Protein AF-A0A5J5C2G0-F1 (afdb_monomer_lite)

Sequence (144 aa):
MNCGLCLSMILGWEKLNIGARVVGRKNWCKLIVEELAMSLSVPCLASKSFMIHHKPSVHVAVALLNLQKIPEWMSCVFDDSCIFGIIKNLSASNLSAEIVLLFRELLNSGYLKSEQIASLNQVFQVCRKHMYMDDFSKCHPKGA

pLDDT: mean 77.01, std 19.26, range [38.28, 97.81]

Radius of gyration: 18.05 Å; chains: 1; bounding box: 52×30×50 Å

Structure (mmCIF, N/CA/C/O backbone):
data_AF-A0A5J5C2G0-F1
#
_entry.id   AF-A0A5J5C2G0-F1
#
loop_
_atom_site.group_PDB
_atom_site.id
_atom_site.type_symbol
_atom_site.label_atom_id
_atom_site.label_alt_id
_atom_site.label_comp_id
_atom_site.label_asym_id
_atom_site.label_entity_id
_atom_site.label_seq_id
_atom_site.pdbx_PDB_ins_code
_atom_site.Cartn_x
_atom_site.Cartn_y
_atom_site.Cartn_z
_atom_site.occupancy
_atom_site.B_iso_or_equiv
_atom_site.auth_seq_id
_atom_site.auth_comp_id
_atom_site.auth_asym_id
_atom_site.auth_atom_id
_atom_site.pdbx_PDB_model_num
ATOM 1 N N . MET A 1 1 ? 13.636 -18.321 19.197 1.00 42.97 1 MET A N 1
ATOM 2 C CA . MET A 1 1 ? 12.948 -17.107 19.690 1.00 42.97 1 MET A CA 1
ATOM 3 C C . MET A 1 1 ? 11.914 -16.717 18.640 1.00 42.97 1 MET A C 1
ATOM 5 O O . MET A 1 1 ? 12.305 -16.447 17.513 1.00 42.97 1 MET A O 1
ATOM 9 N N . ASN A 1 2 ? 10.615 -16.830 18.932 1.00 51.97 2 ASN A N 1
ATOM 10 C CA . ASN A 1 2 ? 9.557 -16.542 17.956 1.00 51.97 2 ASN A CA 1
ATOM 11 C C . ASN A 1 2 ? 9.255 -15.036 18.003 1.00 51.97 2 ASN A C 1
ATOM 13 O O . ASN A 1 2 ? 8.665 -14.551 18.965 1.00 51.97 2 ASN A O 1
ATOM 17 N N . CYS A 1 3 ? 9.700 -14.294 16.989 1.00 56.72 3 CYS A N 1
ATOM 18 C CA . CYS A 1 3 ? 9.486 -12.849 16.882 1.00 56.72 3 CYS A CA 1
ATOM 19 C C . CYS A 1 3 ? 7.996 -12.473 16.890 1.00 56.72 3 CYS A C 1
ATOM 21 O O . CYS A 1 3 ? 7.648 -11.428 17.431 1.00 56.72 3 CYS A O 1
ATOM 23 N N . GLY A 1 4 ? 7.117 -13.349 16.392 1.00 54.19 4 GLY A N 1
ATOM 24 C CA . GLY A 1 4 ? 5.666 -13.203 16.496 1.00 54.19 4 GLY A CA 1
ATOM 25 C C . GLY A 1 4 ? 5.163 -13.246 17.940 1.00 54.19 4 GLY A C 1
ATOM 26 O O . GLY A 1 4 ? 4.319 -12.436 18.305 1.00 54.19 4 GLY A O 1
ATOM 27 N N . LEU A 1 5 ? 5.730 -14.108 18.790 1.00 47.69 5 LEU A N 1
ATOM 28 C CA . LEU A 1 5 ? 5.382 -14.178 20.213 1.00 47.69 5 LEU A CA 1
ATOM 29 C C . LEU A 1 5 ? 5.866 -12.929 20.970 1.00 47.69 5 LEU A C 1
ATOM 31 O O . LEU A 1 5 ? 5.093 -12.329 21.712 1.00 47.69 5 LEU A O 1
ATOM 35 N N . CYS A 1 6 ? 7.096 -12.472 20.721 1.00 55.50 6 CYS A N 1
ATOM 36 C CA . CYS A 1 6 ? 7.624 -11.244 21.330 1.00 55.50 6 CYS A CA 1
ATOM 37 C C . CYS A 1 6 ? 6.841 -9.998 20.887 1.00 55.50 6 CYS A C 1
ATOM 39 O O . CYS A 1 6 ? 6.469 -9.181 21.725 1.00 55.50 6 CYS A O 1
ATOM 41 N N . LEU A 1 7 ? 6.524 -9.882 19.592 1.00 58.94 7 LEU A N 1
ATOM 42 C CA . LEU A 1 7 ? 5.645 -8.830 19.075 1.00 58.94 7 LEU A CA 1
ATOM 43 C C . LEU A 1 7 ? 4.245 -8.935 19.680 1.00 58.94 7 LEU A C 1
ATOM 45 O O . LEU A 1 7 ? 3.677 -7.917 20.054 1.00 58.94 7 LEU A O 1
ATOM 49 N N . SER A 1 8 ? 3.703 -10.143 19.852 1.00 53.59 8 SER A N 1
ATOM 50 C CA . SER A 1 8 ? 2.401 -10.324 20.498 1.00 53.59 8 SER A CA 1
ATOM 51 C C . SER A 1 8 ? 2.411 -9.889 21.965 1.00 53.59 8 SER A C 1
ATOM 53 O O . SER A 1 8 ? 1.439 -9.296 22.422 1.00 53.59 8 SER A O 1
ATOM 55 N N . MET A 1 9 ? 3.510 -10.098 22.691 1.00 54.00 9 MET A N 1
ATOM 56 C CA . MET A 1 9 ? 3.666 -9.629 24.068 1.00 54.00 9 MET A CA 1
ATOM 57 C C . MET A 1 9 ? 3.806 -8.102 24.131 1.00 54.00 9 MET A C 1
ATOM 59 O O . MET A 1 9 ? 3.093 -7.465 24.904 1.00 54.00 9 MET A O 1
ATOM 63 N N . ILE A 1 10 ? 4.642 -7.507 23.270 1.00 58.06 10 ILE A N 1
ATOM 64 C CA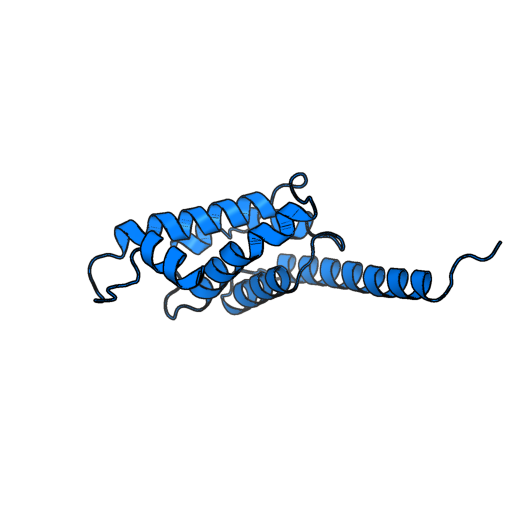 . ILE A 1 10 ? 4.819 -6.045 23.159 1.00 58.06 10 ILE A CA 1
ATOM 65 C C . ILE A 1 10 ? 3.496 -5.357 22.783 1.00 58.06 10 ILE A C 1
ATOM 67 O O . ILE A 1 10 ? 3.142 -4.326 23.351 1.00 58.06 10 ILE A O 1
ATOM 71 N N . LEU A 1 11 ? 2.730 -5.946 21.861 1.00 58.62 11 LEU A N 1
ATOM 72 C CA . LEU A 1 11 ? 1.437 -5.428 21.402 1.00 58.62 11 LEU A CA 1
ATOM 73 C C . LEU A 1 11 ? 0.261 -5.816 22.328 1.00 58.62 11 LEU A C 1
ATOM 75 O O . LEU A 1 11 ? -0.872 -5.376 22.109 1.00 58.62 11 LEU A O 1
ATOM 79 N N . GLY A 1 12 ? 0.499 -6.622 23.370 1.00 54.19 12 GLY A N 1
ATOM 80 C CA . GLY A 1 12 ? -0.512 -7.040 24.349 1.00 54.19 12 GLY A CA 1
ATOM 81 C C . GLY A 1 12 ? -1.594 -7.985 23.799 1.00 54.19 12 GLY A C 1
ATOM 82 O O . GLY A 1 12 ? -2.760 -7.897 24.204 1.00 54.19 12 GLY A O 1
ATOM 83 N N . TRP A 1 13 ? -1.233 -8.859 22.857 1.00 57.41 13 TRP A N 1
ATOM 84 C CA . TRP A 1 13 ? -2.111 -9.784 22.129 1.00 57.41 13 TRP A CA 1
ATOM 85 C C . TRP A 1 13 ? -2.432 -11.100 22.859 1.00 57.41 13 TRP A C 1
ATOM 87 O O . TRP A 1 13 ? -3.421 -11.735 22.508 1.00 57.41 13 TRP A O 1
ATOM 97 N N . GLU A 1 14 ? -1.682 -11.485 23.897 1.00 50.78 14 GLU A N 1
ATOM 98 C CA . GLU A 1 14 ? -1.834 -12.774 24.612 1.00 50.78 14 GLU A CA 1
ATOM 99 C C . GLU A 1 14 ? -3.194 -12.981 25.313 1.00 50.78 14 GLU A C 1
ATOM 101 O O . GLU A 1 14 ? -3.537 -14.095 25.701 1.00 50.78 14 GLU A O 1
ATOM 106 N N . LYS A 1 15 ? -4.006 -11.928 25.466 1.00 47.06 15 LYS A N 1
ATOM 107 C CA . LYS A 1 15 ? -5.366 -12.008 26.025 1.00 47.06 15 LYS A CA 1
ATOM 108 C C . LYS A 1 15 ? -6.349 -11.250 25.137 1.00 47.06 15 LYS A C 1
ATOM 110 O O . LYS A 1 15 ? -6.710 -10.097 25.394 1.00 47.06 15 LYS A O 1
ATOM 115 N N . LEU A 1 16 ? -6.768 -11.898 24.055 1.00 43.16 16 LEU A N 1
ATOM 116 C CA . LEU A 1 16 ? -7.893 -11.476 23.221 1.00 43.16 16 LEU A CA 1
ATOM 117 C C . LEU A 1 16 ? -9.209 -11.755 23.959 1.00 43.16 16 LEU A C 1
ATOM 119 O O . LEU A 1 16 ? -9.864 -12.760 23.723 1.00 43.16 16 LEU A O 1
ATOM 123 N N . ASN A 1 17 ? -9.594 -10.840 24.852 1.00 41.31 17 ASN A N 1
ATOM 124 C CA . ASN A 1 17 ? -10.998 -10.659 25.201 1.00 41.31 17 ASN A CA 1
ATOM 125 C C . ASN A 1 17 ? -11.477 -9.354 24.553 1.00 41.31 17 ASN A C 1
ATOM 127 O O . ASN A 1 17 ? -10.910 -8.274 24.757 1.00 41.31 17 ASN A O 1
ATOM 131 N N . ILE A 1 18 ? -12.434 -9.521 23.650 1.00 49.84 18 ILE A N 1
ATOM 132 C CA . ILE A 1 18 ? -12.878 -8.576 22.629 1.00 49.84 18 ILE A CA 1
ATOM 133 C C . ILE A 1 18 ? -13.819 -7.568 23.298 1.00 49.84 18 ILE A C 1
ATOM 135 O O . ILE A 1 18 ? -14.799 -7.961 23.916 1.00 49.84 18 ILE A O 1
ATOM 139 N N . GLY A 1 19 ? -13.520 -6.269 23.214 1.00 40.34 19 GLY A N 1
ATOM 140 C CA . GLY A 1 19 ? -14.480 -5.232 23.616 1.00 40.34 19 GLY A CA 1
ATOM 141 C C . GLY A 1 19 ? -13.863 -3.910 24.068 1.00 40.34 19 GLY A C 1
ATOM 142 O O . GLY A 1 19 ? -14.223 -2.866 23.541 1.00 40.34 19 GLY A O 1
ATOM 143 N N . ALA A 1 20 ? -12.895 -3.924 24.993 1.00 39.56 20 ALA A N 1
ATOM 144 C CA . ALA A 1 20 ? -12.580 -2.710 25.771 1.00 39.56 20 ALA A CA 1
ATOM 145 C C . ALA A 1 20 ? -11.168 -2.099 25.594 1.00 39.56 20 ALA A C 1
ATOM 147 O O . ALA A 1 20 ? -10.901 -1.031 26.133 1.00 39.56 20 ALA A O 1
ATOM 148 N N . ARG A 1 21 ? -10.236 -2.713 24.843 1.00 43.59 21 ARG A N 1
ATOM 149 C CA . ARG A 1 21 ? -8.822 -2.245 24.740 1.00 43.59 21 ARG A CA 1
ATOM 150 C C . ARG A 1 21 ? -8.409 -1.676 23.379 1.00 43.59 21 ARG A C 1
ATOM 152 O O . ARG A 1 21 ? -7.224 -1.626 23.055 1.00 43.59 21 ARG A O 1
ATOM 159 N N . VAL A 1 22 ? -9.370 -1.242 22.570 1.00 47.50 22 VAL A N 1
ATOM 160 C CA . VAL A 1 22 ? -9.101 -0.749 21.208 1.00 47.50 22 VAL A CA 1
ATOM 161 C C . VAL A 1 22 ? -8.342 0.591 21.235 1.00 47.50 22 VAL A C 1
ATOM 163 O O . VAL A 1 22 ? -7.572 0.868 20.328 1.00 47.50 22 VAL A O 1
ATOM 166 N N . VAL A 1 23 ? -8.469 1.403 22.290 1.00 45.19 23 VAL A N 1
ATOM 167 C CA . VAL A 1 23 ? -7.892 2.764 22.337 1.00 45.19 23 VAL A CA 1
ATOM 168 C C . VAL A 1 23 ? -6.360 2.777 22.475 1.00 45.19 23 VAL A C 1
ATOM 170 O O . VAL A 1 23 ? -5.705 3.518 21.756 1.00 45.19 23 VAL A O 1
ATOM 173 N N . GLY A 1 24 ? -5.765 1.916 23.309 1.00 46.38 24 GLY A N 1
ATOM 174 C CA . GLY A 1 24 ? -4.299 1.855 23.470 1.00 46.38 24 GLY A CA 1
ATOM 175 C C . GLY A 1 24 ? -3.568 1.132 22.329 1.00 46.38 24 GLY A C 1
ATOM 176 O O . GLY A 1 24 ? -2.448 1.495 21.981 1.00 46.38 24 GLY A O 1
ATOM 177 N N . ARG A 1 25 ? -4.212 0.135 21.699 1.00 50.56 25 ARG A N 1
ATOM 178 C CA . ARG A 1 25 ? -3.658 -0.594 20.537 1.00 50.56 25 ARG A CA 1
ATOM 179 C C . ARG A 1 25 ? -3.746 0.203 19.237 1.00 50.56 25 ARG A C 1
ATOM 181 O O . ARG A 1 25 ? -2.890 0.028 18.374 1.00 50.56 25 ARG A O 1
ATOM 188 N N . LYS A 1 26 ? -4.743 1.093 19.110 1.00 57.84 26 LYS A N 1
ATOM 189 C CA . LYS A 1 26 ? -4.852 2.037 17.985 1.00 57.84 26 LYS A CA 1
ATOM 190 C C . LYS A 1 26 ? -3.561 2.839 17.808 1.00 57.84 26 LYS A C 1
ATOM 192 O O . LYS A 1 26 ? -3.157 3.019 16.671 1.00 57.84 26 LYS A O 1
ATOM 197 N N . ASN A 1 27 ? -2.893 3.242 18.892 1.00 68.12 27 ASN A N 1
ATOM 198 C CA . ASN A 1 27 ? -1.724 4.121 18.810 1.00 68.12 27 ASN A CA 1
ATOM 199 C C . ASN A 1 27 ? -0.476 3.432 18.243 1.00 68.12 27 ASN A C 1
ATOM 201 O O . ASN A 1 27 ? 0.202 4.027 17.418 1.00 68.12 27 ASN A O 1
ATOM 205 N N . TRP A 1 28 ? -0.189 2.180 18.620 1.00 80.88 28 TRP A N 1
ATOM 206 C CA . TRP A 1 28 ? 1.010 1.482 18.131 1.00 80.88 28 TRP A CA 1
ATOM 207 C C . TRP A 1 28 ? 0.890 1.048 16.675 1.00 80.88 28 TRP A C 1
ATOM 209 O O . TRP A 1 28 ? 1.801 1.286 15.892 1.00 80.88 28 TRP A O 1
ATOM 219 N N . CYS A 1 29 ? -0.244 0.452 16.294 1.00 84.25 29 CYS A N 1
ATOM 220 C CA . CYS A 1 29 ? -0.484 0.097 14.896 1.00 84.25 29 CYS A CA 1
ATOM 221 C C . CYS A 1 29 ? -0.506 1.34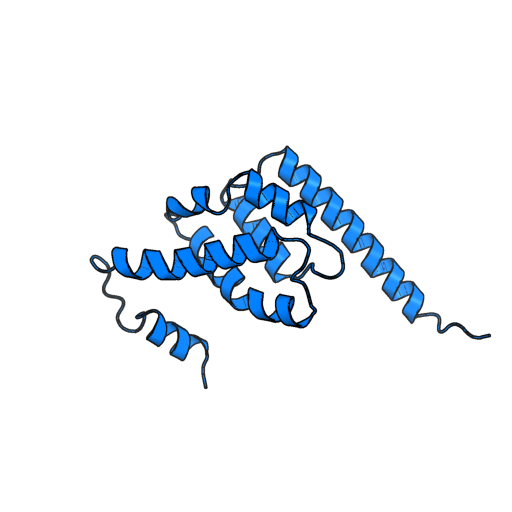1 14.005 1.00 84.25 29 CYS A C 1
ATOM 223 O O . CYS A 1 29 ? 0.069 1.314 12.923 1.00 84.25 29 CYS A O 1
ATOM 225 N N . LYS A 1 30 ? -1.123 2.433 14.477 1.00 87.56 30 LYS A N 1
ATOM 226 C CA . LYS A 1 30 ? -1.113 3.715 13.774 1.00 87.56 30 LYS A CA 1
ATOM 227 C C . LYS A 1 30 ? 0.306 4.238 13.582 1.00 87.56 30 LYS A C 1
ATOM 229 O O . LYS A 1 30 ? 0.684 4.473 12.445 1.00 87.56 30 LYS A O 1
ATOM 234 N N . LEU A 1 31 ? 1.104 4.294 14.647 1.00 83.44 31 LEU A N 1
ATOM 235 C CA . LEU A 1 31 ? 2.492 4.749 14.580 1.00 83.44 31 LEU A CA 1
ATOM 236 C C . LEU A 1 31 ? 3.335 3.894 13.622 1.00 83.44 31 LEU A C 1
ATOM 238 O O . LEU A 1 31 ? 4.065 4.433 12.804 1.00 83.44 31 LEU A O 1
ATOM 242 N N . ILE A 1 32 ? 3.198 2.563 13.657 1.00 84.94 32 ILE A N 1
ATOM 243 C CA . ILE A 1 32 ? 3.921 1.664 12.738 1.00 84.94 32 ILE A CA 1
ATOM 244 C C . ILE A 1 32 ? 3.574 1.965 11.274 1.00 84.94 32 ILE A C 1
ATOM 246 O O . ILE A 1 32 ? 4.458 1.950 10.417 1.00 84.94 32 ILE A O 1
ATOM 250 N N . VAL A 1 33 ? 2.296 2.212 10.978 1.00 91.00 33 VAL A N 1
ATOM 251 C CA . VAL A 1 33 ? 1.839 2.502 9.613 1.00 91.00 33 VAL A CA 1
ATOM 252 C C . VAL A 1 33 ? 2.215 3.926 9.191 1.00 91.00 33 VAL A C 1
ATOM 254 O O . VAL A 1 33 ? 2.606 4.115 8.045 1.00 91.00 33 VAL A O 1
ATOM 257 N N . GLU A 1 34 ? 2.171 4.907 10.096 1.00 89.19 34 GLU A N 1
ATOM 258 C CA . GLU A 1 34 ? 2.642 6.280 9.852 1.00 89.19 34 GLU A CA 1
ATOM 259 C C . GLU A 1 34 ? 4.139 6.308 9.525 1.00 89.19 34 GLU A C 1
ATOM 261 O O . GLU A 1 34 ? 4.540 6.886 8.516 1.00 89.19 34 GLU A O 1
ATOM 266 N N . GLU A 1 35 ? 4.959 5.608 10.308 1.00 86.19 35 GLU A N 1
ATOM 267 C CA . GLU A 1 35 ? 6.396 5.482 10.053 1.00 86.19 35 GLU A CA 1
ATOM 268 C C . GLU A 1 35 ? 6.679 4.725 8.747 1.00 86.19 35 GLU A C 1
ATOM 270 O O . GLU A 1 35 ? 7.562 5.111 7.978 1.00 86.19 35 GLU A O 1
ATOM 275 N N . LEU A 1 36 ? 5.907 3.674 8.435 1.00 90.50 36 LEU A N 1
ATOM 276 C CA . LEU A 1 36 ? 5.986 2.987 7.140 1.00 90.50 36 LEU A CA 1
ATOM 277 C C . LEU A 1 36 ? 5.669 3.940 5.977 1.00 90.50 36 LEU A C 1
ATOM 279 O O . LEU A 1 36 ? 6.407 3.996 4.999 1.00 90.50 36 LEU A O 1
ATOM 283 N N . ALA A 1 37 ? 4.575 4.687 6.073 1.00 91.19 37 ALA A N 1
ATOM 284 C CA . ALA A 1 37 ? 4.153 5.630 5.047 1.00 91.19 37 ALA A CA 1
ATOM 285 C C . ALA A 1 37 ? 5.208 6.725 4.829 1.00 91.19 37 ALA A C 1
ATOM 287 O O . ALA A 1 37 ? 5.626 6.975 3.695 1.00 91.19 37 ALA A O 1
ATOM 288 N N . MET A 1 38 ? 5.709 7.313 5.919 1.00 87.00 38 MET A N 1
ATOM 289 C CA . MET A 1 38 ? 6.762 8.323 5.881 1.00 87.00 38 MET A CA 1
ATOM 290 C C . MET A 1 38 ? 8.033 7.770 5.231 1.00 87.00 38 MET A C 1
ATOM 292 O O . MET A 1 38 ? 8.538 8.357 4.274 1.00 87.00 38 MET A O 1
ATOM 296 N N . SER A 1 39 ? 8.512 6.615 5.694 1.00 84.81 39 SER A N 1
ATOM 297 C CA . SER A 1 39 ? 9.737 5.992 5.183 1.00 84.81 39 SER A CA 1
ATOM 298 C C . SER A 1 39 ? 9.683 5.667 3.693 1.00 84.81 39 SER A C 1
ATOM 300 O O . SER A 1 39 ? 10.682 5.847 2.997 1.00 84.81 39 SER A O 1
ATOM 302 N N . LEU A 1 40 ? 8.525 5.237 3.190 1.00 87.12 40 LEU A N 1
ATOM 303 C CA . LEU A 1 40 ? 8.319 4.969 1.768 1.00 87.12 40 LEU A CA 1
ATOM 304 C C . LEU A 1 40 ? 8.151 6.256 0.932 1.00 87.12 40 LEU A C 1
ATOM 306 O O . LEU A 1 40 ? 8.493 6.280 -0.251 1.00 87.12 40 LEU A O 1
ATOM 310 N N . SER A 1 41 ? 7.650 7.339 1.531 1.00 86.44 41 SER A N 1
ATOM 311 C CA . SER A 1 41 ? 7.417 8.632 0.867 1.00 86.44 41 SER A CA 1
ATOM 312 C C . SER A 1 41 ? 8.636 9.567 0.800 1.00 86.44 41 SER A C 1
ATOM 314 O O . SER A 1 41 ? 8.563 10.605 0.135 1.00 86.44 41 SER A O 1
ATOM 316 N N . VAL A 1 42 ? 9.770 9.214 1.420 1.00 80.50 42 VAL A N 1
ATOM 317 C CA . VAL A 1 42 ? 10.986 10.048 1.430 1.00 80.50 42 VAL A CA 1
ATOM 318 C C . VAL A 1 42 ? 12.102 9.423 0.565 1.00 80.50 42 VAL A C 1
ATOM 320 O O . VAL A 1 42 ? 12.517 8.297 0.835 1.00 80.50 42 VAL A O 1
ATOM 323 N N . PRO A 1 43 ? 12.674 10.150 -0.423 1.00 63.75 43 PRO A N 1
ATOM 324 C CA . PRO A 1 43 ? 13.612 9.594 -1.413 1.00 63.75 43 PRO A CA 1
ATOM 325 C C . PRO A 1 43 ? 14.970 9.060 -0.900 1.00 63.75 43 PRO A C 1
ATOM 327 O O . PRO A 1 43 ? 15.726 8.500 -1.688 1.00 63.75 43 PRO A O 1
ATOM 330 N N . CYS A 1 44 ? 15.336 9.231 0.377 1.00 55.03 44 CYS A N 1
ATOM 331 C CA . CYS A 1 44 ? 16.744 9.146 0.810 1.00 55.03 44 CYS A CA 1
ATOM 332 C C . CYS A 1 44 ? 17.090 8.041 1.824 1.00 55.03 44 CYS A C 1
ATOM 334 O O . CYS A 1 44 ? 18.251 7.942 2.217 1.00 55.03 44 CYS A O 1
ATOM 336 N N . LEU A 1 45 ? 16.142 7.205 2.261 1.00 51.97 45 LEU A N 1
ATOM 337 C CA . LEU A 1 45 ? 16.414 6.220 3.324 1.00 51.97 45 LEU A CA 1
ATOM 338 C C . LEU A 1 45 ? 16.606 4.777 2.832 1.00 51.97 45 LEU A C 1
ATOM 340 O O . LEU A 1 45 ? 17.072 3.933 3.596 1.00 51.97 45 LEU A O 1
ATOM 344 N N . ALA A 1 46 ? 16.327 4.487 1.558 1.00 50.72 46 ALA A N 1
ATOM 345 C CA . ALA A 1 46 ? 16.359 3.138 0.991 1.00 50.72 46 ALA A CA 1
ATOM 346 C C . ALA A 1 46 ? 17.785 2.597 0.747 1.00 50.72 46 ALA A C 1
ATOM 348 O O . ALA A 1 46 ? 18.192 2.321 -0.379 1.00 50.72 46 ALA A O 1
ATOM 349 N N . SER A 1 47 ? 18.559 2.392 1.815 1.00 49.75 47 SER A N 1
ATOM 350 C CA . SER A 1 47 ? 19.654 1.417 1.777 1.00 49.75 47 SER A CA 1
ATOM 351 C C . SER A 1 47 ? 19.070 -0.002 1.671 1.00 49.75 47 SER A C 1
ATOM 353 O O . SER A 1 47 ? 17.947 -0.253 2.107 1.00 49.75 47 SER A O 1
ATOM 355 N N . LYS A 1 48 ? 19.834 -0.979 1.164 1.00 50.22 48 LYS A N 1
ATOM 356 C CA . LYS A 1 48 ? 19.399 -2.395 1.140 1.00 50.22 48 LYS A CA 1
ATOM 357 C C . LYS A 1 48 ? 18.995 -2.929 2.527 1.00 50.22 48 LYS A C 1
ATOM 359 O O . LYS A 1 48 ? 18.177 -3.836 2.608 1.00 50.22 48 LYS A O 1
ATOM 364 N N . SER A 1 49 ? 19.539 -2.354 3.605 1.00 48.75 49 SER A N 1
ATOM 365 C CA . SER A 1 49 ? 19.148 -2.657 4.989 1.00 48.75 49 SER A CA 1
ATOM 366 C C . SER A 1 49 ? 17.735 -2.150 5.303 1.00 48.75 49 SER A C 1
ATOM 368 O O . SER A 1 49 ? 16.938 -2.876 5.884 1.00 48.75 49 SER A O 1
ATOM 370 N N . PHE A 1 50 ? 17.380 -0.950 4.837 1.00 50.50 50 PHE A N 1
ATOM 371 C CA . PHE A 1 50 ? 16.076 -0.309 5.060 1.00 50.50 50 PHE A CA 1
ATOM 372 C C . PHE A 1 50 ? 14.906 -1.141 4.519 1.00 50.50 50 PHE A C 1
ATOM 374 O O . PHE A 1 50 ? 13.933 -1.391 5.223 1.00 50.50 50 PHE A O 1
ATOM 381 N N . MET A 1 51 ? 15.068 -1.693 3.315 1.00 55.00 51 MET A N 1
ATOM 382 C CA . MET A 1 51 ? 14.105 -2.599 2.678 1.00 55.00 51 MET A CA 1
ATOM 383 C C . MET A 1 51 ? 13.784 -3.848 3.514 1.00 55.00 51 MET A C 1
ATOM 385 O O . MET A 1 51 ? 12.648 -4.320 3.515 1.00 55.00 51 MET A O 1
ATOM 389 N N . ILE A 1 52 ? 14.766 -4.373 4.252 1.00 52.50 52 ILE A N 1
ATOM 390 C CA . ILE A 1 52 ? 14.591 -5.550 5.115 1.00 52.50 52 ILE A CA 1
ATOM 391 C C . ILE A 1 52 ? 13.763 -5.188 6.363 1.00 52.50 52 ILE A C 1
ATOM 393 O O . ILE A 1 52 ? 12.998 -6.022 6.854 1.00 52.50 52 ILE A O 1
ATOM 397 N N . HIS A 1 53 ? 13.841 -3.938 6.835 1.00 61.91 53 HIS A N 1
ATOM 398 C CA . HIS A 1 53 ? 13.135 -3.466 8.034 1.00 61.91 53 HIS A CA 1
ATOM 399 C C . HIS A 1 53 ? 11.655 -3.141 7.804 1.00 61.91 53 HIS A C 1
ATOM 401 O O . HI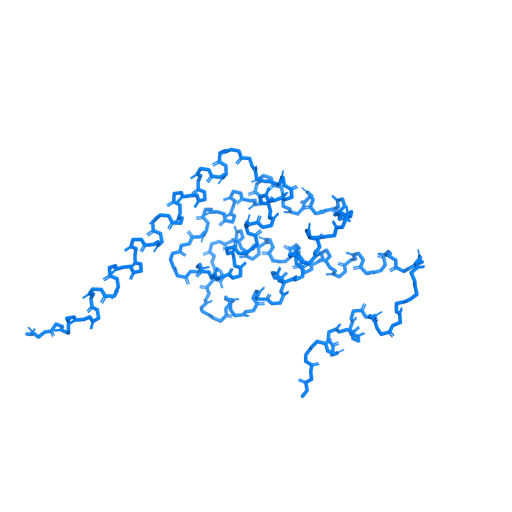S A 1 53 ? 10.885 -3.150 8.761 1.00 61.91 53 HIS A O 1
ATOM 407 N N . HIS A 1 54 ? 11.215 -2.912 6.562 1.00 70.12 54 HIS A N 1
ATOM 408 C CA . HIS A 1 54 ? 9.799 -2.617 6.289 1.00 70.12 54 HIS A CA 1
ATOM 409 C C . HIS A 1 54 ? 8.894 -3.838 6.301 1.00 70.12 54 HIS A C 1
ATOM 411 O O . HIS A 1 54 ? 7.684 -3.688 6.455 1.00 70.12 54 HIS A O 1
ATOM 417 N N . LYS A 1 55 ? 9.445 -5.047 6.161 1.00 79.50 55 LYS A N 1
ATOM 418 C CA . LYS A 1 55 ? 8.644 -6.266 6.022 1.00 79.50 55 LYS A CA 1
ATOM 419 C C . LYS A 1 55 ? 7.621 -6.450 7.158 1.00 79.50 55 LYS A C 1
ATOM 421 O O . LYS A 1 55 ? 6.444 -6.632 6.847 1.00 79.50 55 LYS A O 1
ATOM 426 N N . PRO A 1 56 ? 7.982 -6.334 8.452 1.00 82.31 56 PRO A N 1
ATOM 427 C CA . PRO A 1 56 ? 7.002 -6.407 9.535 1.00 82.31 56 PRO A CA 1
ATOM 428 C C . PRO A 1 56 ? 5.942 -5.300 9.463 1.00 82.31 56 PRO A C 1
ATOM 430 O O . PRO A 1 56 ? 4.755 -5.587 9.605 1.00 82.31 56 PRO A O 1
ATOM 433 N N . SER A 1 57 ? 6.346 -4.056 9.196 1.00 85.75 57 SER A N 1
ATOM 434 C CA . SER A 1 57 ? 5.428 -2.912 9.132 1.00 85.75 57 SER A CA 1
ATOM 435 C C . SER A 1 57 ? 4.437 -3.029 7.973 1.00 85.75 57 SER A C 1
ATOM 437 O O . SER A 1 57 ? 3.252 -2.748 8.147 1.00 85.75 57 SER A O 1
ATOM 439 N N . VAL A 1 58 ? 4.886 -3.519 6.814 1.00 90.44 58 VAL A N 1
ATOM 440 C CA . VAL A 1 58 ? 4.014 -3.811 5.669 1.00 90.44 58 VAL A CA 1
ATOM 441 C C . VAL A 1 58 ? 2.995 -4.889 6.028 1.00 90.44 58 VAL A C 1
ATOM 443 O O . VAL A 1 58 ? 1.811 -4.722 5.744 1.00 90.44 58 VAL A O 1
ATOM 446 N N . HIS A 1 59 ? 3.412 -5.965 6.701 1.00 87.62 59 HIS A N 1
ATOM 447 C CA . HIS A 1 59 ? 2.478 -6.999 7.150 1.00 87.62 59 HIS A CA 1
ATOM 448 C C . HIS A 1 59 ? 1.446 -6.465 8.152 1.00 87.62 59 HIS A C 1
ATOM 450 O O . HIS A 1 59 ? 0.283 -6.860 8.076 1.00 87.62 59 HIS A O 1
ATOM 456 N N . VAL A 1 60 ? 1.829 -5.544 9.043 1.00 88.31 60 VAL A N 1
ATOM 457 C CA . VAL A 1 60 ? 0.879 -4.856 9.934 1.00 88.31 60 VAL A CA 1
ATOM 458 C C . VAL A 1 60 ? -0.128 -4.034 9.123 1.00 88.31 60 VAL A C 1
ATOM 460 O O . VAL A 1 60 ? -1.330 -4.198 9.325 1.00 88.31 60 VAL A O 1
ATOM 463 N N . ALA A 1 61 ? 0.328 -3.208 8.176 1.00 92.19 61 ALA A N 1
ATOM 464 C CA . ALA A 1 61 ? -0.555 -2.407 7.322 1.00 92.19 61 ALA A CA 1
ATOM 465 C C . ALA A 1 61 ? -1.536 -3.284 6.520 1.00 92.19 61 ALA A C 1
ATOM 467 O O . ALA A 1 61 ? -2.742 -3.049 6.539 1.00 92.19 61 ALA A O 1
ATOM 468 N N . VAL A 1 62 ? -1.034 -4.349 5.890 1.00 93.19 62 VAL A N 1
ATOM 469 C CA . VAL A 1 62 ? -1.826 -5.330 5.129 1.00 93.19 62 VAL A CA 1
ATOM 470 C C . VAL A 1 62 ? -2.850 -6.042 6.014 1.00 93.19 62 VAL A C 1
ATOM 472 O O . VAL A 1 62 ? -3.996 -6.224 5.606 1.00 93.19 62 VAL A O 1
ATOM 475 N N . ALA A 1 63 ? -2.476 -6.434 7.233 1.00 89.00 63 ALA A N 1
ATOM 476 C CA . ALA A 1 63 ? -3.409 -7.063 8.164 1.00 89.00 63 ALA A CA 1
ATOM 477 C C . ALA A 1 63 ? -4.552 -6.113 8.561 1.00 89.00 63 ALA A C 1
ATOM 479 O O . ALA A 1 63 ? -5.687 -6.560 8.701 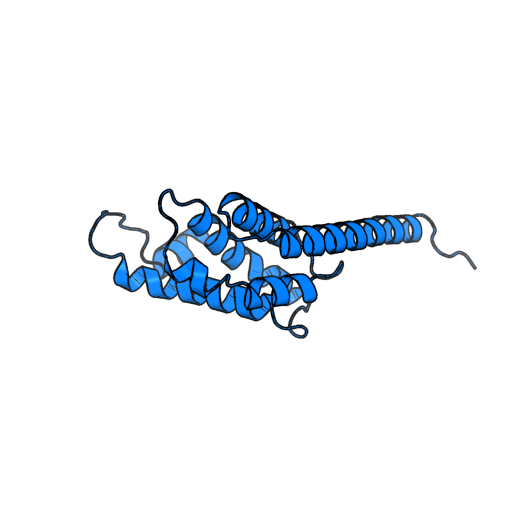1.00 89.00 63 ALA A O 1
ATOM 480 N N . LEU A 1 64 ? -4.272 -4.813 8.705 1.00 89.25 64 LEU A N 1
ATOM 481 C CA . LEU A 1 64 ? -5.282 -3.795 9.016 1.00 89.25 64 LEU A CA 1
ATOM 482 C C . LEU A 1 64 ? -6.209 -3.501 7.828 1.00 89.25 64 LEU A C 1
ATOM 484 O O . LEU A 1 64 ? -7.410 -3.337 8.040 1.00 89.25 64 LEU A O 1
ATOM 488 N N . LEU A 1 65 ? -5.675 -3.467 6.601 1.00 93.25 65 LEU A N 1
ATOM 489 C CA . LEU A 1 65 ? -6.451 -3.296 5.361 1.00 93.25 65 LEU A CA 1
ATOM 490 C C . LEU A 1 65 ? -7.404 -4.475 5.095 1.00 93.25 65 LEU A C 1
ATOM 492 O O . LEU A 1 65 ? -8.472 -4.286 4.524 1.00 93.25 65 LEU A O 1
ATOM 496 N N . ASN A 1 66 ? -7.052 -5.674 5.569 1.00 89.75 66 ASN A N 1
ATOM 497 C CA . ASN A 1 66 ? -7.870 -6.885 5.445 1.00 89.75 66 ASN A CA 1
ATOM 498 C C . ASN A 1 66 ? -8.927 -7.060 6.552 1.00 89.75 66 ASN A C 1
ATOM 500 O O . ASN A 1 66 ? -9.652 -8.057 6.562 1.00 89.75 66 ASN A O 1
ATOM 504 N N . LEU A 1 67 ? -9.027 -6.136 7.514 1.00 84.88 67 LEU A N 1
ATOM 505 C CA . LEU A 1 67 ? -10.078 -6.199 8.529 1.00 84.88 67 LEU A CA 1
ATOM 506 C C . LEU A 1 67 ? -11.449 -5.929 7.901 1.00 84.88 67 LEU A C 1
ATOM 508 O O . LEU A 1 67 ? -11.600 -5.015 7.098 1.00 84.88 67 LEU A O 1
ATOM 512 N N . GLN A 1 68 ? -12.481 -6.640 8.372 1.00 83.50 68 GLN A N 1
ATOM 513 C CA . GLN A 1 68 ? -13.871 -6.400 7.955 1.00 83.50 68 GLN A CA 1
ATOM 514 C C . GLN A 1 68 ? -14.289 -4.929 8.140 1.00 83.50 68 GLN A C 1
ATOM 516 O O . GLN A 1 68 ? -15.058 -4.393 7.348 1.00 83.50 68 GLN A O 1
ATOM 521 N N . LYS A 1 69 ? -13.763 -4.273 9.184 1.00 87.19 69 LYS A N 1
ATOM 522 C CA . LYS A 1 69 ? -13.833 -2.823 9.364 1.00 87.19 69 LYS A CA 1
ATOM 523 C C . LYS A 1 69 ? -12.417 -2.257 9.455 1.00 87.19 69 LYS A C 1
ATOM 525 O O . LYS A 1 69 ? -11.773 -2.369 10.501 1.00 87.19 69 LYS A O 1
ATOM 530 N N . ILE A 1 70 ? -11.961 -1.633 8.371 1.00 89.81 70 ILE A N 1
ATOM 531 C CA . ILE A 1 70 ? -10.666 -0.945 8.314 1.00 89.81 70 ILE A CA 1
ATOM 532 C C . ILE A 1 70 ? -10.686 0.239 9.300 1.00 89.81 70 ILE A C 1
ATOM 534 O O . ILE A 1 70 ? -11.692 0.954 9.375 1.00 89.81 70 ILE A O 1
ATOM 538 N N . PRO A 1 71 ? -9.619 0.464 10.091 1.00 88.94 71 PRO A N 1
ATOM 539 C CA . PRO A 1 71 ? -9.558 1.607 10.994 1.00 88.94 71 PRO A CA 1
ATOM 540 C C . PRO A 1 71 ? -9.649 2.939 10.238 1.00 88.94 71 PRO A C 1
ATOM 542 O O . PRO A 1 71 ? -8.868 3.183 9.329 1.00 88.94 71 PRO A O 1
ATOM 545 N N . GLU A 1 72 ? -10.548 3.828 10.664 1.00 90.88 72 GLU A N 1
ATOM 546 C CA . GLU A 1 72 ? -10.819 5.114 9.990 1.00 90.88 72 GLU A CA 1
ATOM 547 C C . GLU A 1 72 ? -9.576 6.005 9.845 1.00 90.88 72 GLU A C 1
ATOM 549 O O . GLU A 1 72 ? -9.439 6.724 8.867 1.00 90.88 72 GLU A O 1
ATOM 554 N N . TRP A 1 73 ? -8.620 5.927 10.775 1.00 93.25 73 TRP A N 1
ATOM 555 C CA . TRP A 1 73 ? -7.382 6.705 10.691 1.00 93.25 73 TRP A CA 1
ATOM 556 C C . TRP A 1 73 ? -6.463 6.274 9.536 1.00 93.25 73 TRP A C 1
ATOM 558 O O . TRP A 1 73 ? -5.563 7.031 9.188 1.00 93.25 73 TRP A O 1
ATOM 568 N N . MET A 1 74 ? -6.668 5.096 8.932 1.00 94.44 74 MET A N 1
ATOM 569 C CA . MET A 1 74 ? -5.850 4.617 7.811 1.00 94.44 74 MET A CA 1
ATOM 570 C C . MET A 1 74 ? -5.949 5.547 6.598 1.00 94.44 74 MET A C 1
ATOM 572 O O . MET A 1 74 ? -4.943 5.752 5.926 1.00 94.44 74 MET A O 1
ATOM 576 N N . SER A 1 75 ? -7.108 6.173 6.355 1.00 94.62 75 SER A N 1
ATOM 577 C CA . SER A 1 75 ? -7.280 7.148 5.265 1.00 94.62 75 SER A CA 1
ATOM 578 C C . SER A 1 75 ? -6.553 8.466 5.508 1.00 94.62 75 SER A C 1
ATOM 580 O O . SER A 1 75 ? -6.308 9.202 4.563 1.00 94.62 75 SER A O 1
ATOM 582 N N . CYS A 1 76 ? -6.200 8.773 6.759 1.00 94.62 76 CYS A N 1
ATOM 583 C CA . CYS A 1 76 ? -5.344 9.916 7.071 1.00 94.62 76 CYS A CA 1
ATOM 584 C C . CYS A 1 76 ? -3.860 9.606 6.844 1.00 94.62 76 CYS A C 1
ATOM 586 O O . CYS A 1 76 ? -3.078 10.532 6.676 1.00 94.62 76 CYS A O 1
ATOM 588 N N . VAL A 1 77 ? -3.466 8.328 6.887 1.00 94.94 77 VAL A N 1
ATOM 589 C CA . VAL A 1 77 ? -2.070 7.910 6.690 1.00 94.94 77 VAL A CA 1
ATOM 590 C C . VAL A 1 77 ? -1.787 7.655 5.214 1.00 94.94 77 VAL A C 1
ATOM 592 O O . VAL A 1 77 ? -0.813 8.168 4.678 1.00 94.94 77 VAL A O 1
ATOM 595 N N . PHE A 1 78 ? -2.658 6.897 4.548 1.00 96.69 78 PHE A N 1
ATOM 596 C CA . PHE A 1 78 ? -2.608 6.655 3.107 1.00 96.69 78 PHE A CA 1
ATOM 597 C C . PHE A 1 78 ? -3.527 7.631 2.373 1.00 96.69 78 PHE A C 1
ATOM 599 O O . PHE A 1 78 ? -4.475 7.225 1.701 1.00 96.69 78 PHE A O 1
ATOM 606 N N . ASP A 1 79 ? -3.266 8.923 2.551 1.00 96.00 79 ASP A N 1
ATOM 607 C CA . ASP A 1 79 ? -3.920 9.960 1.762 1.00 96.00 79 ASP A CA 1
ATOM 608 C C . ASP A 1 79 ? -3.306 10.055 0.352 1.00 96.00 79 ASP A C 1
ATOM 610 O O . ASP A 1 79 ? -2.319 9.388 0.019 1.00 96.00 79 ASP A O 1
ATOM 614 N N . ASP A 1 80 ? -3.894 10.895 -0.503 1.00 96.38 80 ASP A N 1
ATOM 615 C CA . ASP A 1 80 ? -3.434 11.027 -1.886 1.00 96.38 80 ASP A CA 1
ATOM 616 C C . ASP A 1 80 ? -1.968 11.453 -1.980 1.00 96.38 80 ASP A C 1
ATOM 618 O O . ASP A 1 80 ? -1.225 10.939 -2.818 1.00 96.38 80 ASP A O 1
ATOM 622 N N . SER A 1 81 ? -1.559 12.394 -1.125 1.00 94.50 81 SER A N 1
ATOM 623 C CA . SER A 1 81 ? -0.209 12.957 -1.110 1.00 94.50 81 SER A CA 1
ATOM 624 C C . SER A 1 81 ? 0.819 11.894 -0.733 1.00 94.50 81 SER A C 1
ATOM 626 O O . SER A 1 81 ? 1.824 11.722 -1.429 1.00 94.50 81 SER A O 1
ATOM 628 N N . CYS A 1 82 ? 0.534 11.124 0.319 1.00 94.69 82 CYS A N 1
ATOM 629 C CA . CYS A 1 82 ? 1.345 10.003 0.756 1.00 94.69 82 CYS A CA 1
ATOM 630 C C . CYS A 1 82 ? 1.479 8.959 -0.354 1.00 94.69 82 CYS A C 1
ATOM 632 O O . CYS A 1 82 ? 2.599 8.605 -0.724 1.00 94.69 82 CYS A O 1
ATOM 634 N N . ILE A 1 83 ? 0.363 8.509 -0.935 1.00 96.56 83 ILE A N 1
ATOM 635 C CA . ILE A 1 83 ? 0.370 7.482 -1.985 1.00 96.56 83 ILE A CA 1
ATOM 636 C C . ILE A 1 83 ? 1.182 7.953 -3.197 1.00 96.56 83 ILE A C 1
ATOM 638 O O . ILE A 1 83 ? 2.029 7.206 -3.693 1.00 96.56 83 ILE A O 1
ATOM 642 N N . PHE A 1 84 ? 0.990 9.195 -3.652 1.00 95.25 84 PHE A N 1
ATOM 643 C CA . PHE A 1 84 ? 1.798 9.759 -4.736 1.00 95.25 84 PHE A CA 1
ATOM 644 C C . PHE A 1 84 ? 3.281 9.838 -4.374 1.00 95.25 84 PHE A C 1
ATOM 646 O O . PHE A 1 84 ? 4.128 9.482 -5.197 1.00 95.25 84 PHE A O 1
ATOM 653 N N . GLY A 1 85 ? 3.602 10.274 -3.154 1.00 93.19 85 GLY A N 1
ATOM 654 C CA . GLY A 1 85 ? 4.970 10.331 -2.648 1.00 93.19 85 GLY A CA 1
ATOM 655 C C . GLY A 1 85 ? 5.644 8.962 -2.670 1.00 93.19 85 GLY A C 1
ATOM 656 O O . GLY A 1 85 ? 6.751 8.833 -3.191 1.00 93.19 85 GLY A O 1
ATOM 657 N N . ILE A 1 86 ? 4.952 7.925 -2.191 1.00 93.62 86 ILE A N 1
ATOM 658 C CA . ILE A 1 86 ? 5.450 6.548 -2.231 1.00 93.62 86 ILE A CA 1
ATOM 659 C C . ILE A 1 86 ? 5.686 6.113 -3.679 1.00 93.62 86 ILE A C 1
ATOM 661 O O . ILE A 1 86 ? 6.797 5.704 -4.007 1.00 93.62 86 ILE A O 1
ATOM 665 N N . ILE A 1 87 ? 4.682 6.234 -4.561 1.00 94.62 87 ILE A N 1
ATOM 666 C CA . ILE A 1 87 ? 4.792 5.809 -5.970 1.00 94.62 87 ILE A CA 1
ATOM 667 C C . ILE A 1 87 ? 5.973 6.500 -6.661 1.00 94.62 87 ILE A C 1
ATOM 669 O O . ILE A 1 87 ? 6.721 5.849 -7.389 1.00 94.62 87 ILE A O 1
ATOM 673 N N . LYS A 1 88 ? 6.175 7.798 -6.407 1.00 92.44 88 LYS A N 1
ATOM 674 C CA . LYS A 1 88 ? 7.271 8.584 -6.989 1.00 92.44 88 LYS A CA 1
ATOM 675 C C . LYS A 1 88 ? 8.658 8.105 -6.543 1.00 92.44 88 LYS A C 1
ATOM 677 O O . LYS A 1 88 ? 9.612 8.260 -7.301 1.00 92.44 88 LYS A O 1
ATOM 682 N N . ASN A 1 89 ? 8.776 7.533 -5.346 1.00 89.69 89 ASN A N 1
ATOM 683 C CA . ASN A 1 89 ? 10.048 7.031 -4.818 1.00 89.69 89 ASN A CA 1
ATOM 684 C C . ASN A 1 89 ? 10.307 5.556 -5.123 1.00 89.69 89 ASN A C 1
ATOM 686 O O . ASN A 1 89 ? 11.402 5.058 -4.843 1.00 89.69 89 ASN A O 1
ATOM 690 N N . LEU A 1 90 ? 9.333 4.840 -5.683 1.00 89.25 90 LEU A N 1
ATOM 691 C CA . LEU A 1 90 ? 9.544 3.467 -6.114 1.00 89.25 90 LEU A CA 1
ATOM 692 C C . LEU A 1 90 ? 10.481 3.407 -7.318 1.00 89.25 90 LEU A C 1
ATOM 694 O O . LEU A 1 90 ? 10.375 4.162 -8.283 1.00 89.25 90 LEU A O 1
ATOM 698 N N . SER A 1 91 ? 11.381 2.438 -7.278 1.00 87.00 91 SER A N 1
ATOM 699 C CA . SER A 1 91 ? 12.323 2.124 -8.340 1.00 87.00 91 SER A CA 1
ATOM 700 C C . SER A 1 91 ? 12.667 0.636 -8.308 1.00 87.00 91 SER A C 1
ATOM 702 O O . SER A 1 91 ? 12.313 -0.089 -7.379 1.00 87.00 91 SER A O 1
ATOM 704 N N . ALA A 1 92 ? 13.404 0.162 -9.312 1.00 83.88 92 ALA A N 1
ATOM 705 C CA . ALA A 1 92 ? 13.809 -1.241 -9.374 1.00 83.88 92 ALA A CA 1
ATOM 706 C C . ALA A 1 92 ? 14.654 -1.683 -8.159 1.00 83.88 92 ALA A C 1
ATOM 708 O O . ALA A 1 92 ? 14.665 -2.863 -7.822 1.00 83.88 92 ALA A O 1
ATOM 709 N N . SER A 1 93 ? 15.344 -0.757 -7.481 1.00 81.19 93 SER A N 1
ATOM 710 C CA . SER A 1 93 ? 16.229 -1.069 -6.351 1.00 81.19 93 SER A CA 1
ATOM 711 C C . SER A 1 93 ? 15.503 -1.252 -5.014 1.00 81.19 93 SER A C 1
ATOM 713 O O . SER A 1 93 ? 16.064 -1.863 -4.104 1.00 81.19 93 SER A O 1
ATOM 715 N N . ASN A 1 94 ? 14.276 -0.738 -4.888 1.00 80.62 94 ASN A N 1
ATOM 716 C CA . ASN A 1 94 ? 13.486 -0.748 -3.653 1.00 80.62 94 ASN A CA 1
ATOM 717 C C . ASN A 1 94 ? 12.087 -1.366 -3.838 1.00 80.62 94 ASN A C 1
ATOM 719 O O . ASN A 1 94 ? 11.222 -1.241 -2.975 1.00 80.62 94 ASN A O 1
ATOM 723 N N . LEU A 1 95 ? 11.857 -2.062 -4.951 1.00 86.19 95 LEU A N 1
ATOM 724 C CA . LEU A 1 95 ? 10.634 -2.819 -5.166 1.00 86.19 95 LEU A CA 1
ATOM 725 C C . LEU A 1 95 ? 10.786 -4.232 -4.583 1.00 86.19 95 LEU A C 1
ATOM 727 O O . LEU A 1 95 ? 11.667 -4.986 -4.991 1.00 86.19 95 LEU A O 1
ATOM 731 N N . SER A 1 96 ? 9.910 -4.610 -3.649 1.00 86.75 96 SER A N 1
ATOM 732 C CA . SER A 1 96 ? 9.836 -5.969 -3.093 1.00 86.75 96 SER A CA 1
ATOM 733 C C . SER A 1 96 ? 8.434 -6.567 -3.221 1.00 86.75 96 SER A C 1
ATOM 735 O O . SER A 1 96 ? 7.463 -5.860 -3.496 1.00 86.75 96 SER A O 1
ATOM 737 N N . ALA A 1 97 ? 8.315 -7.877 -2.985 1.00 89.00 97 ALA A N 1
ATOM 738 C CA . ALA A 1 97 ? 7.025 -8.566 -2.963 1.00 89.00 97 ALA A CA 1
ATOM 739 C C . ALA A 1 97 ? 6.075 -7.986 -1.901 1.00 89.00 97 ALA A C 1
ATOM 741 O O . ALA A 1 97 ? 4.873 -7.896 -2.131 1.00 89.00 97 ALA A O 1
ATOM 742 N N . GLU A 1 98 ? 6.608 -7.550 -0.759 1.00 88.94 98 GLU A N 1
ATOM 743 C CA . GLU A 1 98 ? 5.845 -6.898 0.305 1.00 88.94 98 GLU A CA 1
ATOM 744 C C . GLU A 1 98 ? 5.284 -5.54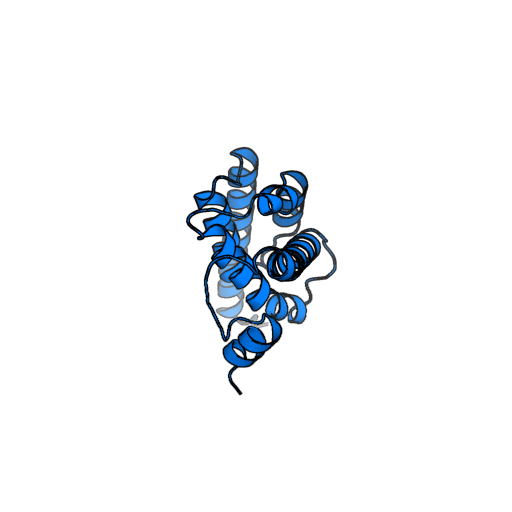8 -0.153 1.00 88.94 98 GLU A C 1
ATOM 746 O O . GLU A 1 98 ? 4.106 -5.280 0.062 1.00 88.94 98 GLU A O 1
ATOM 751 N N . ILE A 1 99 ? 6.077 -4.723 -0.842 1.00 91.94 99 ILE A N 1
ATOM 752 C CA . ILE A 1 99 ? 5.587 -3.455 -1.406 1.00 91.94 99 ILE A CA 1
ATOM 753 C C . ILE A 1 99 ? 4.478 -3.709 -2.433 1.00 91.94 99 ILE A C 1
ATOM 755 O O . ILE A 1 99 ? 3.444 -3.045 -2.402 1.00 91.94 99 ILE A O 1
ATOM 759 N N . VAL A 1 100 ? 4.643 -4.711 -3.301 1.00 93.50 100 VAL A N 1
ATOM 760 C CA . VAL A 1 100 ? 3.590 -5.113 -4.249 1.00 93.50 100 VAL A CA 1
ATOM 761 C C . VAL A 1 100 ? 2.326 -5.570 -3.511 1.00 93.50 100 VAL A C 1
ATOM 763 O O . VAL A 1 100 ? 1.221 -5.190 -3.899 1.00 93.50 100 VAL A O 1
ATOM 766 N N . LEU A 1 101 ? 2.470 -6.339 -2.427 1.00 94.75 101 LEU A N 1
ATOM 767 C CA . LEU A 1 101 ? 1.351 -6.776 -1.591 1.00 94.75 101 LEU A CA 1
ATOM 768 C C . LEU A 1 101 ? 0.636 -5.594 -0.922 1.00 94.75 101 LEU A C 1
ATOM 770 O O . LEU A 1 101 ? -0.592 -5.566 -0.907 1.00 94.75 101 LEU A O 1
ATOM 774 N N . LEU A 1 102 ? 1.378 -4.601 -0.420 1.00 95.81 102 LEU A N 1
ATOM 775 C CA . LEU A 1 102 ? 0.801 -3.384 0.154 1.00 95.81 102 LEU A CA 1
ATOM 776 C C . LEU A 1 102 ? -0.084 -2.661 -0.864 1.00 95.81 102 LEU A C 1
ATOM 778 O O . LEU A 1 102 ? -1.240 -2.369 -0.571 1.00 95.81 102 LEU A O 1
ATOM 782 N N . PHE A 1 103 ? 0.429 -2.416 -2.073 1.00 97.19 103 PHE A N 1
ATOM 783 C CA . PHE A 1 103 ? -0.345 -1.747 -3.121 1.00 97.19 103 PHE A CA 1
ATOM 784 C C . PHE A 1 103 ? -1.550 -2.560 -3.588 1.00 97.19 103 PHE A C 1
ATOM 786 O O . PHE A 1 103 ? -2.593 -1.979 -3.886 1.00 97.19 103 PHE A O 1
ATOM 793 N N . ARG A 1 104 ? -1.435 -3.891 -3.624 1.00 97.31 104 ARG A N 1
ATOM 794 C CA . ARG A 1 104 ? -2.573 -4.769 -3.910 1.00 97.31 104 ARG A CA 1
ATOM 795 C C . ARG A 1 104 ? -3.686 -4.582 -2.884 1.00 97.31 104 ARG A C 1
ATOM 797 O O . ARG A 1 104 ? -4.837 -4.434 -3.279 1.00 97.31 104 ARG A O 1
ATOM 804 N N . GLU A 1 105 ? -3.363 -4.566 -1.595 1.00 97.69 105 GLU A N 1
ATOM 805 C CA . GLU A 1 105 ? -4.401 -4.382 -0.579 1.00 97.69 105 GLU A CA 1
ATOM 806 C C . GLU A 1 105 ? -4.936 -2.950 -0.538 1.00 97.69 105 GLU A C 1
ATOM 808 O O . GLU A 1 105 ? -6.140 -2.770 -0.400 1.00 97.69 105 GLU A O 1
ATOM 813 N N . LEU A 1 106 ? -4.107 -1.930 -0.780 1.00 97.81 106 LEU A N 1
ATOM 814 C CA . LEU A 1 106 ? -4.597 -0.556 -0.957 1.00 97.81 106 LEU A CA 1
ATOM 815 C C . LEU A 1 106 ? -5.590 -0.453 -2.128 1.00 97.81 106 LEU A C 1
ATOM 817 O O . LEU A 1 106 ? -6.611 0.225 -2.011 1.00 97.81 106 LEU A O 1
ATOM 821 N N . LEU A 1 107 ? -5.331 -1.157 -3.236 1.00 97.69 107 LEU A N 1
ATOM 822 C CA . LEU A 1 107 ? -6.259 -1.245 -4.364 1.00 97.69 107 LEU A CA 1
ATOM 823 C C . LEU A 1 107 ? -7.572 -1.927 -3.960 1.00 97.69 107 LEU A C 1
ATOM 825 O O . LEU A 1 107 ? -8.643 -1.372 -4.194 1.00 97.69 107 LEU A O 1
ATOM 829 N N . ASN A 1 108 ? -7.492 -3.104 -3.333 1.00 97.31 108 ASN A N 1
ATOM 830 C CA . ASN A 1 108 ? -8.666 -3.881 -2.917 1.00 97.31 108 ASN A CA 1
ATOM 831 C C . ASN A 1 108 ? -9.533 -3.126 -1.900 1.00 97.31 108 ASN A C 1
ATOM 833 O O . ASN A 1 108 ? -10.756 -3.250 -1.913 1.00 97.31 108 ASN A O 1
ATOM 837 N N . SER A 1 109 ? -8.905 -2.331 -1.034 1.00 96.25 109 SER A N 1
ATOM 838 C CA . SER A 1 109 ? -9.574 -1.507 -0.028 1.00 96.25 109 SER A CA 1
ATOM 839 C C . SER A 1 109 ? -10.078 -0.160 -0.567 1.00 96.25 109 SER A C 1
ATOM 841 O O . SER A 1 109 ? -10.638 0.616 0.205 1.00 96.25 109 SER A O 1
ATOM 843 N N . GLY A 1 110 ? -9.886 0.146 -1.857 1.00 96.38 110 GLY A N 1
ATOM 844 C CA . GLY A 1 110 ? -10.392 1.370 -2.490 1.00 96.38 110 GLY A CA 1
ATOM 845 C C . GLY A 1 110 ? -9.598 2.644 -2.179 1.00 96.38 110 GLY A C 1
ATOM 846 O O . GLY A 1 110 ? -10.130 3.740 -2.336 1.00 96.38 110 GLY A O 1
ATOM 847 N N . TYR A 1 111 ? -8.341 2.521 -1.746 1.00 97.06 111 TYR A N 1
ATOM 848 C CA . TYR A 1 111 ? -7.474 3.666 -1.434 1.00 97.06 111 TYR A CA 1
ATOM 849 C C . TYR A 1 111 ? -6.804 4.262 -2.677 1.00 97.06 111 TYR A C 1
ATOM 851 O O . TYR A 1 111 ? -6.354 5.402 -2.634 1.00 97.06 111 TYR A O 1
ATOM 859 N N . LEU A 1 112 ? -6.713 3.509 -3.780 1.00 97.69 112 LEU A N 1
ATOM 860 C CA . LEU A 1 112 ? -6.044 3.974 -4.995 1.00 97.69 112 LEU A CA 1
ATOM 861 C C . LEU A 1 112 ? -7.022 4.613 -5.982 1.00 97.69 112 LEU A C 1
ATOM 863 O O . LEU A 1 112 ? -8.004 3.995 -6.401 1.00 97.69 112 LEU A O 1
ATOM 867 N N . LYS A 1 113 ? -6.694 5.826 -6.428 1.00 96.94 113 LYS A N 1
ATOM 868 C CA . LYS A 1 113 ? -7.385 6.525 -7.520 1.00 96.94 113 LYS A CA 1
ATOM 869 C C . LYS A 1 113 ? -6.858 6.091 -8.886 1.00 96.94 113 LYS A C 1
ATOM 871 O O . LYS A 1 113 ? -5.739 5.598 -9.009 1.00 96.94 113 LYS A O 1
ATOM 876 N N . SER A 1 114 ? -7.640 6.331 -9.937 1.00 97.19 114 SER A N 1
ATOM 877 C CA . SER A 1 114 ? -7.291 5.979 -11.325 1.00 97.19 114 SER A CA 1
ATOM 878 C C . SER A 1 114 ? -5.913 6.497 -11.755 1.00 97.19 114 SER A C 1
ATOM 880 O O . SER A 1 114 ? -5.137 5.753 -12.351 1.00 97.19 114 SER A O 1
ATOM 882 N N . GLU A 1 115 ? -5.584 7.741 -11.408 1.00 96.69 115 GLU A N 1
ATOM 883 C CA . GLU A 1 115 ? -4.288 8.360 -11.710 1.00 96.69 115 GLU A CA 1
ATOM 884 C C . GLU A 1 115 ? -3.130 7.638 -11.008 1.00 96.69 115 GLU A C 1
ATOM 886 O O . GLU A 1 115 ? -2.138 7.286 -11.643 1.00 96.69 115 GLU A O 1
ATOM 891 N N . GLN A 1 116 ? -3.288 7.330 -9.718 1.00 97.12 116 GLN A N 1
ATOM 892 C CA . GLN A 1 116 ? -2.293 6.593 -8.932 1.00 97.12 116 GLN A CA 1
ATOM 893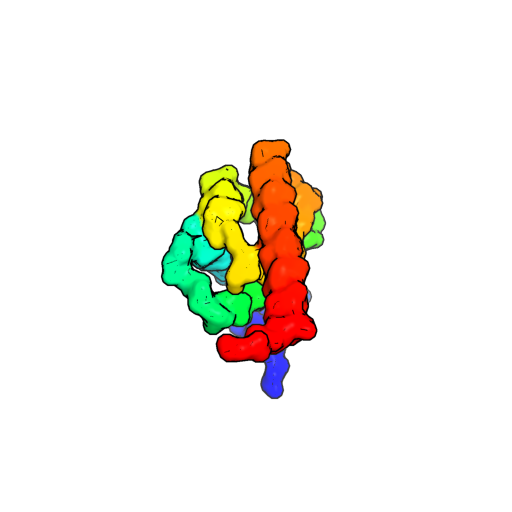 C C . GLN A 1 116 ? -2.110 5.164 -9.464 1.00 97.12 116 GLN A C 1
ATOM 895 O O . GLN A 1 116 ? -0.981 4.687 -9.562 1.00 97.12 116 GLN A O 1
ATOM 900 N N . ILE A 1 117 ? -3.194 4.493 -9.874 1.00 97.69 117 ILE A N 1
ATOM 901 C CA . ILE A 1 117 ? -3.141 3.163 -10.503 1.00 97.69 117 ILE A CA 1
ATOM 902 C C . ILE A 1 117 ? -2.350 3.220 -11.816 1.00 97.69 117 ILE A C 1
ATOM 904 O O . ILE A 1 117 ? -1.504 2.358 -12.070 1.00 97.69 117 ILE A O 1
ATOM 908 N N . ALA A 1 118 ? -2.591 4.235 -12.650 1.00 97.19 118 ALA A N 1
ATOM 909 C CA . ALA A 1 118 ? -1.859 4.418 -13.900 1.00 97.19 118 ALA A CA 1
ATOM 910 C C . ALA A 1 118 ? -0.358 4.653 -13.649 1.00 97.19 118 ALA A C 1
ATOM 912 O O . ALA A 1 118 ? 0.477 3.977 -14.261 1.00 97.19 118 ALA A O 1
ATOM 913 N N . SER A 1 119 ? -0.010 5.535 -12.705 1.00 95.81 119 SER A N 1
ATOM 914 C CA . SER A 1 119 ? 1.383 5.788 -12.315 1.00 95.81 119 SER A CA 1
ATOM 915 C C . SER A 1 119 ? 2.067 4.536 -11.758 1.00 95.81 119 SER A C 1
ATOM 917 O O . SER A 1 119 ? 3.181 4.208 -12.168 1.00 95.81 119 SER A O 1
ATOM 919 N N . LEU A 1 120 ? 1.393 3.786 -10.881 1.00 95.62 120 LEU A N 1
ATOM 920 C CA . LEU A 1 120 ? 1.925 2.548 -10.309 1.00 95.62 120 LEU A CA 1
ATOM 921 C C . LEU A 1 120 ? 2.195 1.492 -11.392 1.00 95.62 120 LEU A C 1
ATOM 923 O O . LEU A 1 120 ? 3.257 0.867 -11.410 1.00 95.62 120 LEU A O 1
ATOM 927 N N . ASN A 1 121 ? 1.270 1.328 -12.341 1.00 95.25 121 ASN A N 1
ATOM 928 C CA . ASN A 1 121 ? 1.445 0.411 -13.467 1.00 95.25 121 ASN A CA 1
ATOM 929 C C . ASN A 1 121 ? 2.656 0.783 -14.330 1.00 95.25 121 ASN A C 1
ATOM 931 O O . ASN A 1 121 ? 3.407 -0.105 -14.747 1.00 95.25 121 ASN A O 1
ATOM 935 N N . GLN A 1 122 ? 2.876 2.077 -14.575 1.00 94.44 122 GLN A N 1
ATOM 936 C CA . GLN A 1 122 ? 4.049 2.556 -15.302 1.00 94.44 122 GLN A CA 1
ATOM 937 C C . GLN A 1 122 ? 5.343 2.214 -14.552 1.00 94.44 122 GLN A C 1
ATOM 939 O O . GLN A 1 122 ? 6.265 1.652 -15.150 1.00 94.44 122 GLN A O 1
ATOM 944 N N . VAL A 1 123 ? 5.395 2.465 -13.240 1.00 92.62 123 VAL A N 1
ATOM 945 C CA . VAL A 1 123 ? 6.544 2.108 -12.391 1.00 92.62 123 VAL A CA 1
ATOM 946 C C . VAL A 1 123 ? 6.819 0.603 -12.448 1.00 92.62 123 VAL A C 1
ATOM 948 O O . VAL A 1 123 ? 7.954 0.196 -12.703 1.00 92.62 123 VAL A O 1
ATOM 951 N N . PHE A 1 124 ? 5.799 -0.245 -12.297 1.00 91.88 124 PHE A N 1
ATOM 952 C CA . PHE A 1 124 ? 5.964 -1.701 -12.368 1.00 91.88 124 PHE A CA 1
ATOM 953 C C . PHE A 1 124 ? 6.412 -2.187 -13.750 1.00 91.88 124 PHE A C 1
ATOM 955 O O . PHE A 1 124 ? 7.178 -3.147 -13.853 1.00 91.88 124 PHE A O 1
ATOM 962 N N . GLN A 1 125 ? 5.976 -1.548 -14.837 1.00 91.00 125 GLN A N 1
ATOM 963 C CA . GLN A 1 125 ? 6.487 -1.848 -16.177 1.00 91.00 125 GLN A CA 1
ATOM 964 C C . GLN A 1 125 ? 7.970 -1.489 -16.315 1.00 91.00 125 GLN A C 1
ATOM 966 O O . GLN A 1 125 ? 8.743 -2.299 -16.830 1.00 91.00 125 GLN A O 1
ATOM 971 N N . VAL A 1 126 ? 8.378 -0.310 -15.838 1.00 90.62 126 VAL A N 1
ATOM 972 C CA . VAL A 1 126 ? 9.782 0.127 -15.865 1.00 90.62 126 VAL A CA 1
ATOM 973 C C . VAL A 1 126 ? 10.659 -0.799 -15.018 1.00 90.62 126 VAL A C 1
ATOM 975 O O . VAL A 1 126 ? 11.710 -1.231 -15.493 1.00 90.62 126 VAL A O 1
ATOM 978 N N . CYS A 1 127 ? 10.217 -1.168 -13.814 1.00 86.69 127 CYS A N 1
ATOM 979 C CA . CYS A 1 127 ? 10.960 -2.073 -12.932 1.00 86.69 127 CYS A CA 1
ATOM 980 C C . CYS A 1 127 ? 11.121 -3.469 -13.550 1.00 86.69 127 CYS A C 1
ATOM 982 O O . CYS A 1 127 ? 12.225 -4.009 -13.553 1.00 86.69 127 CYS A O 1
ATOM 984 N N . ARG A 1 128 ? 10.061 -4.025 -14.159 1.00 85.94 128 ARG A N 1
ATOM 985 C CA . ARG A 1 128 ? 10.146 -5.313 -14.871 1.00 85.94 128 ARG A CA 1
ATOM 986 C C . ARG A 1 128 ? 11.178 -5.282 -15.997 1.00 85.94 128 ARG A C 1
ATOM 988 O O . ARG A 1 128 ? 11.971 -6.208 -16.102 1.00 85.94 128 ARG A O 1
ATOM 995 N N . LYS A 1 129 ? 11.208 -4.219 -16.812 1.00 86.38 129 LYS A N 1
ATOM 996 C CA . LYS A 1 129 ? 12.199 -4.078 -17.897 1.00 86.38 129 LYS A CA 1
ATOM 997 C C . LYS A 1 129 ? 13.641 -4.104 -17.377 1.00 86.38 129 LYS A C 1
ATOM 999 O O . LYS A 1 129 ? 14.476 -4.762 -17.988 1.00 86.38 129 LYS A O 1
ATOM 1004 N N . HIS A 1 130 ? 13.912 -3.445 -16.248 1.00 77.56 130 HIS A N 1
ATOM 1005 C CA . HIS A 1 130 ? 15.242 -3.454 -15.628 1.00 77.56 130 HIS A CA 1
ATOM 1006 C C . HIS A 1 130 ? 15.654 -4.854 -15.159 1.00 77.56 130 HIS A C 1
ATOM 1008 O O . HIS A 1 130 ? 16.778 -5.261 -15.427 1.00 77.56 130 HIS A O 1
ATOM 1014 N N . MET A 1 131 ? 14.741 -5.621 -14.546 1.00 71.88 131 MET A N 1
ATOM 1015 C CA . MET A 1 131 ? 15.038 -6.995 -14.112 1.00 71.88 131 MET A CA 1
ATOM 1016 C C . MET A 1 131 ? 15.465 -7.889 -15.283 1.00 71.88 131 MET A C 1
ATOM 1018 O O . MET A 1 131 ? 16.466 -8.590 -15.184 1.00 71.88 131 MET A O 1
ATOM 1022 N N . TYR A 1 132 ? 14.760 -7.809 -16.418 1.00 68.44 132 TYR A N 1
ATOM 1023 C CA . TYR A 1 132 ? 15.131 -8.587 -17.602 1.00 68.44 132 TYR A CA 1
ATOM 1024 C C . TYR A 1 132 ? 16.487 -8.157 -18.181 1.00 68.44 132 TYR A C 1
ATOM 1026 O O . TYR A 1 132 ? 17.275 -9.015 -18.567 1.00 68.44 132 TYR A O 1
ATOM 1034 N N . MET A 1 133 ? 16.794 -6.855 -18.223 1.00 66.94 133 MET A N 1
ATOM 1035 C CA . MET A 1 133 ? 18.091 -6.369 -18.720 1.00 66.94 133 MET A CA 1
ATOM 1036 C C . MET A 1 133 ? 19.268 -6.778 -17.823 1.00 66.94 133 MET A C 1
ATOM 1038 O O . MET A 1 133 ? 20.325 -7.145 -18.344 1.00 66.94 133 MET A O 1
ATOM 1042 N N . ASP A 1 134 ? 19.085 -6.773 -16.502 1.00 59.28 134 ASP A N 1
ATOM 1043 C CA . ASP A 1 134 ? 20.100 -7.248 -15.557 1.00 59.28 134 ASP A CA 1
ATOM 1044 C C . ASP A 1 134 ? 20.385 -8.747 -15.741 1.00 59.28 134 ASP A C 1
ATOM 1046 O O . ASP A 1 134 ? 21.548 -9.157 -15.696 1.00 59.28 134 ASP A O 1
ATOM 1050 N N . ASP A 1 135 ? 19.367 -9.564 -16.024 1.00 57.69 135 ASP A N 1
ATOM 1051 C CA . ASP A 1 135 ? 19.544 -10.999 -16.278 1.00 57.69 135 ASP A CA 1
ATOM 1052 C C . ASP A 1 135 ? 20.270 -11.274 -17.608 1.00 57.69 135 ASP A C 1
ATOM 1054 O O . ASP A 1 135 ? 21.174 -12.114 -17.652 1.00 57.69 135 ASP A O 1
ATOM 1058 N N . PHE A 1 136 ? 19.989 -10.503 -18.669 1.00 56.12 136 PHE A N 1
ATOM 1059 C CA . PHE A 1 136 ? 20.758 -10.578 -19.923 1.00 56.12 136 PHE A CA 1
ATOM 1060 C C . PHE A 1 136 ? 22.236 -10.212 -19.727 1.00 56.12 136 PHE A C 1
ATOM 1062 O O . PHE A 1 136 ? 23.112 -10.832 -20.334 1.00 56.12 136 PHE A O 1
ATOM 1069 N N . SER A 1 137 ? 22.536 -9.245 -18.856 1.00 53.34 137 SER A N 1
ATOM 1070 C CA . SER A 1 137 ? 23.917 -8.837 -18.569 1.00 53.34 137 SER A CA 1
ATOM 1071 C C . SER A 1 137 ? 24.707 -9.859 -17.737 1.00 53.34 137 SER A C 1
ATOM 1073 O O . SER A 1 137 ? 25.932 -9.904 -17.831 1.00 53.34 137 SER A O 1
ATOM 1075 N N . LYS A 1 138 ? 24.031 -10.713 -16.954 1.00 51.69 138 LYS A N 1
ATOM 1076 C CA . LYS A 1 138 ? 24.669 -11.790 -16.173 1.00 51.69 138 LYS A CA 1
ATOM 1077 C C . LYS A 1 138 ? 24.947 -13.050 -16.995 1.00 51.69 138 LYS A C 1
ATOM 1079 O O . LYS A 1 138 ? 25.893 -13.769 -16.684 1.00 51.69 138 LYS A O 1
ATOM 1084 N N . CYS A 1 139 ? 24.164 -13.317 -18.042 1.00 53.94 139 CYS A N 1
ATOM 1085 C CA . CYS A 1 139 ? 24.376 -14.462 -18.939 1.00 53.94 139 CYS A CA 1
ATOM 1086 C C . CYS A 1 139 ? 25.493 -14.247 -19.979 1.00 53.94 139 CYS A C 1
ATOM 1088 O O . CYS A 1 139 ? 25.906 -15.201 -20.640 1.00 53.94 139 CYS A O 1
ATOM 1090 N N . HIS A 1 140 ? 26.016 -13.028 -20.114 1.00 48.34 140 HIS A N 1
ATOM 1091 C CA . HIS A 1 140 ? 27.212 -12.736 -20.901 1.00 48.34 140 HIS A CA 1
ATOM 1092 C C . HIS A 1 140 ? 28.253 -12.049 -20.016 1.00 48.34 140 HIS A C 1
ATOM 1094 O O . HIS A 1 140 ? 28.237 -10.820 -19.908 1.00 48.34 140 HIS A O 1
ATOM 1100 N N . PRO A 1 141 ? 29.180 -12.799 -19.379 1.00 47.47 141 PRO A N 1
ATOM 1101 C CA . PRO A 1 141 ? 30.346 -12.159 -18.797 1.00 47.47 141 PRO A CA 1
ATOM 1102 C C . PRO A 1 141 ? 31.062 -11.426 -19.931 1.00 47.47 141 PRO A C 1
ATOM 1104 O O . PRO A 1 141 ? 31.353 -12.017 -20.972 1.00 47.47 141 PRO A O 1
ATOM 1107 N N . LYS A 1 142 ? 31.287 -10.122 -19.752 1.00 48.66 142 LYS A N 1
ATOM 1108 C CA . LYS A 1 142 ? 32.095 -9.318 -20.669 1.00 48.66 142 LYS A CA 1
ATOM 1109 C C . LYS A 1 142 ? 33.483 -9.952 -20.750 1.00 48.66 142 LYS A C 1
ATOM 1111 O O . LYS A 1 142 ? 34.297 -9.780 -19.850 1.00 48.66 142 LYS A O 1
ATOM 1116 N N . GLY A 1 143 ? 33.709 -10.728 -21.801 1.00 57.47 143 GLY A N 1
ATOM 1117 C CA . GLY A 1 143 ? 35.026 -11.147 -22.239 1.00 57.47 143 GLY A CA 1
ATOM 1118 C C . GLY A 1 143 ? 35.547 -10.123 -23.234 1.00 57.47 143 GLY A C 1
ATOM 1119 O O . GLY A 1 143 ? 35.041 -10.077 -24.354 1.00 57.47 143 GLY A O 1
ATOM 1120 N N . ALA A 1 144 ? 36.487 -9.295 -22.778 1.00 38.28 144 ALA A N 1
ATOM 1121 C CA . ALA A 1 144 ? 37.606 -8.681 -23.504 1.00 38.28 144 ALA A CA 1
ATOM 1122 C C . ALA A 1 144 ? 38.213 -7.589 -22.616 1.00 38.28 144 ALA A C 1
ATOM 1124 O O . ALA A 1 144 ? 37.496 -6.601 -22.329 1.00 38.28 144 ALA A O 1
#

InterPro domains:
  IPR044968 Protein PUTATIVE RECOMBINATION INITIATION DEFECT 1 [PTHR36379] (1-139)

Foldseek 3Di:
DDVVVVVCVVLVVPDPPPDDPCVVSVVVLLVLLLVLLVCLLDQPDDDVVVLVVCQVSLVSLLVQLPDPDRPPCVCVRLPPNSLVSNLVNDALSNDDPSVVSSVVSCVVSPSDDPVSVVSNVVRVVRNVVVVVVVVVCVVDDDDD

Organism: NCBI:txid561372

Secondary structure (DSSP, 8-state):
--HHHHHHHHTT-S----SS-HHHHHHHHHHHHHHHHHHHHSTT---HHHHHHHHHHHHHHHHHHTSSS--TTHHHHS-HHHHHHHHHH--TTT--HHHHHHHHHHHHTT---HHHHHHHHHHHHHHHHHHHHHHHHHSS----